Protein AF-A0A0C2CFV9-F1 (afdb_monomer_lite)

InterPro domains:
  IPR014786 Anaphase-promoting complex subunit 2, C-terminal [SM01013] (5-59)
  IPR036388 Winged helix-like DNA-binding domain superfamily [G3DSA:1.10.10.10] (6-64)

Foldseek 3Di:
DDDPPPVPPQKDALVRVQVVQCVPDDVPDPGDDSVRSVVVLVVCVVVQQWDDDPRIIHGPPPPPDPDDPD

Sequence (70 aa):
MEQPANHDNGEVKAERMHRIYRMFSSPSAQGPSLETVTAFLMRKVKLNLLTYNNGFFRVVKESATKGNER

pLDDT: mean 78.27, std 18.5, range [42.5, 96.25]

Secondary structure (DSSP, 8-state):
--------SSEE-HHHHHHHHHHHS-TTS-PPPHHHHHHHHHHHHHTTSEEEETTEEEE------S----

Structure (mmCIF, N/CA/C/O backbone):
data_AF-A0A0C2CFV9-F1
#
_entry.id   AF-A0A0C2CFV9-F1
#
loop_
_atom_site.group_PDB
_atom_site.id
_atom_site.type_symbol
_atom_site.label_atom_id
_atom_site.label_alt_id
_atom_site.label_comp_id
_atom_site.label_asym_id
_atom_site.label_entity_id
_atom_site.label_seq_id
_atom_site.pdbx_PDB_ins_code
_atom_site.Cartn_x
_atom_site.Cartn_y
_atom_site.Cartn_z
_atom_site.occupancy
_atom_site.B_iso_or_equiv
_atom_site.auth_seq_id
_atom_site.auth_comp_id
_atom_site.auth_asym_id
_atom_site.auth_atom_id
_atom_site.pdbx_PDB_model_num
ATOM 1 N N . MET A 1 1 ? 16.903 -27.657 13.387 1.00 51.38 1 MET A N 1
ATOM 2 C CA . MET A 1 1 ? 15.946 -27.217 12.352 1.00 51.38 1 MET A CA 1
ATOM 3 C C . MET A 1 1 ? 15.621 -25.769 12.633 1.00 51.38 1 MET A C 1
ATOM 5 O O . MET A 1 1 ? 14.876 -25.485 13.562 1.00 51.38 1 MET A O 1
ATOM 9 N N . GLU A 1 2 ? 16.270 -24.859 11.919 1.00 46.19 2 GLU A N 1
ATOM 10 C CA . GLU A 1 2 ? 15.979 -23.432 12.016 1.00 46.19 2 GLU A CA 1
ATOM 11 C C . GLU A 1 2 ? 14.629 -23.196 11.335 1.00 46.19 2 GLU A C 1
ATOM 13 O O . GLU A 1 2 ? 14.480 -23.413 10.134 1.00 46.19 2 GLU A O 1
ATOM 18 N N . GLN A 1 3 ? 13.608 -22.854 12.119 1.00 45.84 3 GLN A N 1
ATOM 19 C CA . GLN A 1 3 ? 12.316 -22.440 11.581 1.00 45.84 3 GLN A CA 1
ATOM 20 C C . GLN A 1 3 ? 12.526 -21.080 10.902 1.00 45.84 3 GLN A C 1
ATOM 22 O O . GLN A 1 3 ? 12.940 -20.144 11.592 1.00 45.84 3 GLN A O 1
ATOM 27 N N . PRO A 1 4 ? 12.256 -20.905 9.594 1.00 44.53 4 PRO A N 1
ATOM 28 C CA . PRO A 1 4 ? 12.196 -19.565 9.045 1.00 44.53 4 PRO A CA 1
ATOM 29 C C . PRO A 1 4 ? 10.959 -18.914 9.657 1.00 44.53 4 PRO A C 1
ATOM 31 O O . PRO A 1 4 ? 9.826 -19.264 9.328 1.00 44.53 4 PRO A O 1
ATOM 34 N N . ALA A 1 5 ? 11.184 -18.001 10.598 1.00 44.53 5 ALA A N 1
ATOM 35 C CA . ALA A 1 5 ? 10.159 -17.159 11.187 1.00 44.53 5 ALA A CA 1
ATOM 36 C C . ALA A 1 5 ? 9.583 -16.233 10.104 1.00 44.53 5 ALA A C 1
ATOM 38 O O . ALA A 1 5 ? 9.889 -15.044 10.038 1.00 44.53 5 ALA A O 1
ATOM 39 N N . ASN A 1 6 ? 8.742 -16.777 9.227 1.00 49.12 6 ASN A N 1
ATOM 40 C CA . ASN A 1 6 ? 7.842 -15.988 8.412 1.00 49.12 6 ASN A CA 1
ATOM 41 C C . ASN A 1 6 ? 6.716 -15.548 9.352 1.00 49.12 6 ASN A C 1
ATOM 43 O O . ASN A 1 6 ? 5.678 -16.199 9.445 1.00 49.12 6 ASN A O 1
ATOM 47 N N . HIS A 1 7 ? 6.970 -14.485 10.119 1.00 49.50 7 HIS A N 1
ATOM 48 C CA . HIS A 1 7 ? 5.962 -13.792 10.919 1.00 49.50 7 HIS A CA 1
ATOM 49 C C . HIS A 1 7 ? 4.986 -13.113 9.939 1.00 49.50 7 HIS A C 1
ATOM 51 O O . HIS A 1 7 ? 5.044 -11.914 9.670 1.00 49.50 7 HIS A O 1
ATOM 57 N N . ASP A 1 8 ? 4.142 -13.927 9.307 1.00 60.50 8 ASP A N 1
ATOM 58 C CA . ASP A 1 8 ? 3.112 -13.528 8.359 1.00 60.50 8 ASP A CA 1
ATOM 59 C C . ASP A 1 8 ? 1.897 -13.025 9.138 1.00 60.50 8 ASP A C 1
ATOM 61 O O . ASP A 1 8 ? 0.826 -13.622 9.140 1.00 60.50 8 ASP A O 1
ATOM 65 N N . ASN A 1 9 ? 2.034 -11.894 9.826 1.00 62.31 9 ASN A N 1
ATOM 66 C CA . ASN A 1 9 ? 0.867 -11.224 10.410 1.00 62.31 9 ASN A CA 1
ATOM 67 C C . ASN A 1 9 ? -0.091 -10.654 9.332 1.00 62.31 9 ASN A C 1
ATOM 69 O O . ASN A 1 9 ? -1.041 -9.928 9.647 1.00 62.31 9 ASN A O 1
ATOM 73 N N . GLY A 1 10 ? 0.141 -10.967 8.050 1.00 75.81 10 GLY A N 1
ATOM 74 C CA . GLY A 1 10 ? -0.520 -10.364 6.896 1.00 75.81 10 GLY A CA 1
ATOM 75 C C . GLY A 1 10 ? -0.132 -8.899 6.671 1.00 75.81 10 GLY A C 1
ATOM 76 O O . GLY A 1 10 ? -0.833 -8.186 5.953 1.00 75.81 10 GLY A O 1
ATOM 77 N N . GLU A 1 11 ? 0.945 -8.435 7.312 1.00 87.50 11 GLU A N 1
ATOM 78 C CA . GLU A 1 11 ? 1.435 -7.057 7.251 1.00 87.50 11 GLU A CA 1
ATOM 79 C C . GLU A 1 11 ? 2.523 -6.909 6.179 1.00 87.50 11 GLU A C 1
ATOM 81 O O . GLU A 1 11 ? 3.472 -7.694 6.089 1.00 87.50 11 GLU A O 1
ATOM 86 N N . VAL A 1 12 ? 2.404 -5.877 5.344 1.00 89.81 12 VAL A N 1
ATOM 87 C CA . VAL A 1 12 ? 3.293 -5.649 4.203 1.00 89.81 12 VAL A CA 1
ATOM 88 C C . VAL A 1 12 ? 3.634 -4.169 4.049 1.00 89.81 12 VAL A C 1
ATOM 90 O O . VAL A 1 12 ? 2.766 -3.309 4.124 1.00 89.81 12 VAL A O 1
ATOM 93 N N . LYS A 1 13 ? 4.912 -3.853 3.810 1.00 92.19 13 LYS A N 1
ATOM 94 C CA . LYS A 1 13 ? 5.364 -2.496 3.456 1.00 92.19 13 LYS A CA 1
ATOM 95 C C . LYS A 1 13 ? 5.278 -2.261 1.947 1.00 92.19 13 LYS A C 1
ATOM 97 O O . LYS A 1 13 ? 5.437 -3.199 1.161 1.00 92.19 13 LYS A O 1
ATOM 102 N N . ALA A 1 14 ? 5.128 -1.002 1.534 1.00 93.19 14 ALA A N 1
ATOM 103 C CA . ALA A 1 14 ? 5.122 -0.625 0.116 1.00 93.19 14 ALA A CA 1
ATOM 104 C C . ALA A 1 14 ? 6.400 -1.073 -0.620 1.00 93.19 14 ALA A C 1
ATOM 106 O O . ALA A 1 14 ? 6.323 -1.576 -1.738 1.00 93.19 14 ALA A O 1
ATOM 107 N N . GLU A 1 15 ? 7.562 -0.990 0.034 1.00 92.81 15 GLU A N 1
ATOM 108 C CA . GLU A 1 15 ? 8.847 -1.445 -0.515 1.00 92.81 15 GLU A CA 1
ATOM 109 C C . GLU A 1 15 ? 8.856 -2.947 -0.827 1.00 92.81 15 GLU A C 1
ATOM 111 O O . GLU A 1 15 ? 9.349 -3.372 -1.875 1.00 92.81 15 GLU A O 1
ATOM 116 N N . ARG A 1 16 ? 8.255 -3.760 0.055 1.00 89.94 16 ARG A N 1
ATOM 117 C CA . ARG A 1 16 ? 8.120 -5.208 -0.153 1.00 89.94 16 ARG A CA 1
ATOM 118 C C . ARG A 1 16 ? 7.233 -5.490 -1.364 1.00 89.94 16 ARG A C 1
ATOM 120 O O . ARG A 1 16 ? 7.615 -6.297 -2.205 1.00 89.94 16 ARG A O 1
ATOM 127 N N . MET A 1 17 ? 6.109 -4.780 -1.495 1.00 90.31 17 MET A N 1
ATOM 128 C CA . MET A 1 17 ? 5.239 -4.887 -2.673 1.00 90.31 17 MET A CA 1
ATOM 129 C C . MET A 1 17 ? 5.954 -4.477 -3.960 1.00 90.31 17 MET A C 1
ATOM 131 O O . MET A 1 17 ? 5.873 -5.189 -4.953 1.00 90.31 17 MET A O 1
ATOM 135 N N . HIS A 1 18 ? 6.690 -3.368 -3.947 1.00 91.44 18 HIS A N 1
ATOM 136 C CA . HIS A 1 18 ? 7.458 -2.907 -5.103 1.00 91.44 18 HIS A CA 1
ATOM 137 C C . HIS A 1 18 ? 8.498 -3.945 -5.551 1.00 91.44 18 HIS A C 1
ATOM 139 O O . HIS A 1 18 ? 8.610 -4.249 -6.740 1.00 91.44 18 HIS A O 1
ATOM 145 N N . ARG A 1 19 ? 9.212 -4.561 -4.598 1.00 89.06 19 ARG A N 1
ATOM 146 C CA . ARG A 1 19 ? 10.169 -5.637 -4.889 1.00 89.06 19 ARG A CA 1
ATOM 147 C C . ARG A 1 19 ? 9.489 -6.855 -5.514 1.00 89.06 19 ARG A C 1
ATOM 149 O O . ARG A 1 19 ? 10.008 -7.391 -6.485 1.00 89.06 19 ARG A O 1
ATOM 156 N N . ILE A 1 20 ? 8.326 -7.250 -4.998 1.00 88.62 20 ILE A N 1
ATOM 157 C CA . ILE A 1 20 ? 7.513 -8.339 -5.555 1.00 88.62 20 ILE A CA 1
ATOM 158 C C . ILE A 1 20 ? 7.079 -7.995 -6.985 1.00 88.62 20 ILE A C 1
ATOM 160 O O . ILE A 1 20 ? 7.329 -8.781 -7.891 1.00 88.62 20 ILE A O 1
ATOM 164 N N . TYR A 1 21 ? 6.537 -6.798 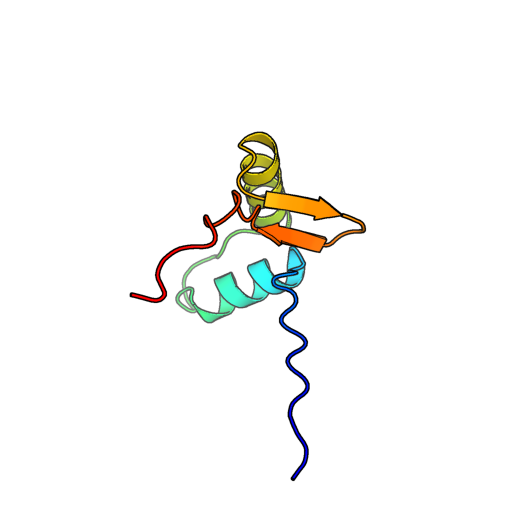-7.235 1.00 86.44 21 TYR A N 1
ATOM 165 C CA . TYR A 1 21 ? 6.190 -6.368 -8.596 1.00 86.44 21 TYR A CA 1
ATOM 166 C C . TYR A 1 21 ? 7.381 -6.469 -9.552 1.00 86.44 21 TYR A C 1
ATOM 168 O O . TYR A 1 21 ? 7.216 -6.930 -10.673 1.00 86.44 21 TYR A O 1
ATOM 176 N N . ARG A 1 22 ? 8.591 -6.113 -9.109 1.00 84.62 22 ARG A N 1
ATOM 177 C CA . ARG A 1 22 ? 9.816 -6.273 -9.909 1.00 84.62 22 ARG A CA 1
ATOM 178 C C . ARG A 1 22 ? 10.229 -7.733 -10.112 1.00 84.62 22 ARG A C 1
ATOM 180 O O . ARG A 1 22 ? 10.768 -8.038 -11.165 1.00 84.62 22 ARG A O 1
ATOM 187 N N . MET A 1 23 ? 9.991 -8.611 -9.138 1.00 86.25 23 MET A N 1
ATOM 188 C CA . MET A 1 23 ? 10.301 -10.045 -9.230 1.00 86.25 23 MET A CA 1
ATOM 189 C C . MET A 1 23 ? 9.366 -10.798 -10.184 1.00 86.25 23 MET A C 1
ATOM 191 O O . MET A 1 23 ? 9.804 -11.744 -10.827 1.00 86.25 23 MET A O 1
ATOM 195 N N . PHE A 1 24 ? 8.096 -10.392 -10.270 1.00 83.81 24 PHE A N 1
ATOM 196 C CA . PHE A 1 24 ? 7.089 -11.038 -11.123 1.00 83.81 24 PHE A CA 1
ATOM 197 C C . PHE A 1 24 ? 6.870 -10.327 -12.464 1.00 83.81 24 PHE A C 1
ATOM 199 O O . PHE A 1 24 ? 6.291 -10.904 -13.383 1.00 83.81 24 PHE A O 1
ATOM 206 N N . SER A 1 25 ? 7.316 -9.078 -12.596 1.00 78.81 25 SER A N 1
ATOM 207 C CA . SER A 1 25 ? 7.337 -8.381 -13.879 1.00 78.81 25 SER A CA 1
ATOM 208 C C . SER A 1 25 ? 8.446 -8.943 -14.765 1.00 78.81 25 SER A C 1
ATOM 210 O O . SER A 1 25 ? 9.510 -9.332 -14.288 1.00 78.81 25 SER A O 1
ATOM 212 N N . SER A 1 26 ? 8.219 -8.945 -16.079 1.00 74.75 26 SER A N 1
ATOM 213 C CA . SER A 1 26 ? 9.262 -9.316 -17.039 1.00 74.75 26 SER A CA 1
ATOM 214 C C . SER A 1 26 ? 10.490 -8.408 -16.881 1.00 74.75 26 SER A C 1
ATOM 216 O O . SER A 1 26 ? 10.316 -7.208 -16.649 1.00 74.75 26 SER A O 1
ATOM 218 N N . PRO A 1 27 ? 11.721 -8.927 -17.059 1.00 69.56 27 PRO A N 1
ATOM 219 C CA . PRO A 1 27 ? 12.953 -8.143 -16.917 1.00 69.56 27 PRO A CA 1
ATOM 220 C C . PRO A 1 27 ? 13.010 -6.936 -17.868 1.00 69.56 27 PRO A C 1
ATOM 222 O O . PRO A 1 27 ? 13.647 -5.934 -17.555 1.00 69.56 27 PRO A O 1
ATOM 225 N N . SER A 1 28 ? 12.302 -7.010 -18.998 1.00 73.50 28 SER A N 1
ATOM 226 C CA . SER A 1 28 ? 12.183 -5.942 -19.999 1.00 73.50 28 SER A CA 1
ATOM 227 C C . SER A 1 28 ? 11.068 -4.931 -19.709 1.00 73.50 28 SER A C 1
ATOM 229 O O . SER A 1 28 ? 11.000 -3.895 -20.363 1.00 73.50 28 SER A O 1
ATOM 231 N N . ALA A 1 29 ? 10.169 -5.218 -18.764 1.00 73.56 29 ALA A N 1
ATOM 232 C CA . ALA A 1 29 ? 9.066 -4.331 -18.429 1.00 73.56 29 ALA A CA 1
ATOM 233 C C . ALA A 1 29 ? 9.502 -3.331 -17.350 1.00 73.56 29 ALA A C 1
ATOM 235 O O . ALA A 1 29 ? 9.942 -3.703 -16.255 1.00 73.56 29 ALA A O 1
ATOM 236 N N . GLN A 1 30 ? 9.352 -2.041 -17.650 1.00 74.50 30 GLN A N 1
ATOM 237 C CA . GLN A 1 30 ? 9.511 -0.985 -16.659 1.00 74.50 30 GLN A CA 1
ATOM 238 C C . GLN A 1 30 ? 8.334 -1.068 -15.677 1.00 74.50 30 GLN A C 1
ATOM 240 O O . GLN A 1 30 ? 7.226 -0.619 -15.960 1.00 74.50 30 GLN A O 1
ATOM 245 N N . GLY A 1 31 ? 8.567 -1.734 -14.545 1.00 78.56 31 GLY A N 1
ATOM 246 C CA . GLY A 1 31 ? 7.579 -1.881 -13.478 1.00 78.56 31 GLY A CA 1
ATOM 247 C C . GLY A 1 31 ? 7.175 -0.540 -12.844 1.00 78.56 31 GLY A C 1
ATOM 248 O O . GLY A 1 31 ? 7.866 0.465 -13.026 1.00 78.56 31 GLY A O 1
ATOM 249 N N . PRO A 1 32 ? 6.067 -0.515 -12.082 1.00 88.38 32 PRO A N 1
ATOM 250 C CA . PRO A 1 32 ? 5.601 0.689 -11.400 1.00 88.38 32 PRO A CA 1
ATOM 251 C C . PRO A 1 32 ? 6.631 1.179 -10.378 1.00 88.38 32 PRO A C 1
ATOM 253 O O . PRO A 1 32 ? 7.218 0.370 -9.663 1.00 88.38 32 PRO A O 1
ATOM 256 N N . SER A 1 33 ? 6.799 2.497 -10.261 1.00 91.19 33 SER A N 1
ATOM 257 C CA . SER A 1 33 ? 7.650 3.114 -9.236 1.00 91.19 33 SER A CA 1
ATOM 258 C C . SER A 1 33 ? 7.090 2.902 -7.824 1.00 91.19 33 SER A C 1
ATOM 260 O O . SER A 1 33 ? 5.893 2.660 -7.640 1.00 91.19 33 SER A O 1
ATOM 262 N N . LEU A 1 34 ? 7.934 3.067 -6.798 1.00 91.06 34 LEU A N 1
ATOM 263 C CA . LEU A 1 34 ? 7.514 2.972 -5.393 1.00 91.06 34 LEU A CA 1
ATOM 264 C C . LEU A 1 34 ? 6.357 3.930 -5.057 1.00 91.06 34 LEU A C 1
ATOM 266 O O . LEU A 1 34 ? 5.438 3.554 -4.326 1.00 91.06 34 LEU A O 1
ATOM 270 N N . GLU A 1 35 ? 6.366 5.138 -5.621 1.00 93.94 35 GLU A N 1
ATOM 271 C CA . GLU A 1 35 ? 5.278 6.108 -5.465 1.00 93.94 35 GLU A CA 1
ATOM 272 C C . GLU A 1 35 ? 3.958 5.574 -6.026 1.00 93.94 35 GLU A C 1
ATOM 274 O O . GLU A 1 35 ? 2.932 5.621 -5.350 1.00 93.94 35 GLU A O 1
ATOM 279 N N . THR A 1 36 ? 3.985 4.975 -7.220 1.00 92.75 36 THR A N 1
ATOM 280 C CA . THR A 1 36 ? 2.811 4.349 -7.842 1.00 92.75 36 THR A CA 1
ATOM 281 C C . THR A 1 36 ? 2.276 3.197 -6.993 1.00 92.75 36 THR A C 1
ATOM 283 O O . THR A 1 36 ? 1.067 3.090 -6.785 1.00 92.75 36 THR A O 1
ATOM 286 N N . VAL A 1 37 ? 3.164 2.358 -6.447 1.00 92.88 37 VAL A N 1
ATOM 287 C CA . VAL A 1 37 ? 2.785 1.257 -5.544 1.00 92.88 37 VAL A CA 1
ATOM 288 C C . VAL A 1 37 ? 2.156 1.797 -4.260 1.00 92.88 37 VAL A C 1
ATOM 290 O O . VAL A 1 37 ? 1.112 1.309 -3.828 1.00 92.88 37 VAL A O 1
ATOM 293 N N . THR A 1 38 ? 2.744 2.837 -3.671 1.00 94.50 38 THR A N 1
ATOM 294 C CA . THR A 1 38 ? 2.226 3.482 -2.458 1.00 94.50 38 THR A CA 1
ATOM 295 C C . THR A 1 38 ? 0.855 4.103 -2.706 1.00 94.50 38 THR A C 1
ATOM 297 O O . THR A 1 38 ? -0.081 3.845 -1.948 1.00 94.50 38 THR A O 1
ATOM 300 N N . ALA A 1 39 ? 0.696 4.849 -3.800 1.00 95.31 39 ALA A N 1
ATOM 301 C CA . ALA A 1 39 ? -0.575 5.447 -4.195 1.00 95.31 39 ALA A CA 1
ATOM 302 C C . ALA A 1 39 ? -1.661 4.382 -4.420 1.00 95.31 39 ALA A C 1
ATOM 304 O O . ALA A 1 39 ? -2.801 4.548 -3.981 1.00 95.31 39 ALA A O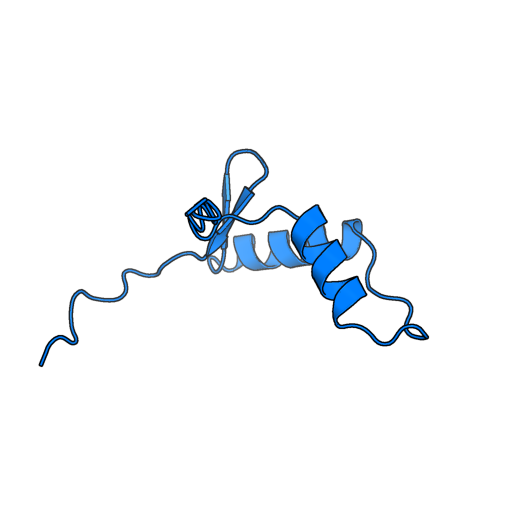 1
ATOM 305 N N . PHE A 1 40 ? -1.308 3.253 -5.042 1.00 94.06 40 PHE A N 1
ATOM 306 C CA . PHE A 1 40 ? -2.209 2.117 -5.225 1.00 94.06 40 PHE A CA 1
ATOM 307 C C . PHE A 1 40 ? -2.657 1.500 -3.893 1.00 94.06 40 PHE A C 1
ATOM 309 O O . PHE A 1 40 ? -3.852 1.276 -3.688 1.00 94.06 40 PHE A O 1
ATOM 316 N N . LEU A 1 41 ? -1.725 1.254 -2.968 1.00 94.25 41 LEU A N 1
ATOM 317 C CA . LEU A 1 41 ? -2.051 0.710 -1.648 1.00 94.25 41 LEU A CA 1
ATOM 318 C C . LEU A 1 41 ? -2.911 1.689 -0.834 1.00 94.25 41 LEU A C 1
ATOM 320 O O . LEU A 1 41 ? -3.918 1.287 -0.260 1.00 94.25 41 LEU A O 1
ATOM 324 N N . MET A 1 42 ? -2.590 2.984 -0.861 1.00 94.81 42 MET A N 1
ATOM 325 C CA . MET A 1 42 ? -3.395 4.044 -0.240 1.00 94.81 42 MET A CA 1
ATOM 326 C C . MET A 1 42 ? -4.810 4.119 -0.825 1.00 94.81 42 MET A C 1
ATOM 328 O O . MET A 1 42 ? -5.782 4.281 -0.088 1.00 94.81 42 MET A O 1
ATOM 332 N N . ARG A 1 43 ? -4.967 3.945 -2.143 1.00 96.25 43 ARG A N 1
ATOM 333 C CA . ARG A 1 43 ? -6.292 3.861 -2.773 1.00 96.25 43 ARG A CA 1
ATOM 334 C C . ARG A 1 43 ? -7.088 2.667 -2.245 1.00 96.25 43 ARG A C 1
ATOM 336 O O . ARG A 1 43 ? -8.273 2.819 -1.979 1.00 96.25 43 ARG A O 1
ATOM 343 N N . LYS A 1 44 ? -6.450 1.512 -2.030 1.00 94.25 44 LYS A N 1
ATOM 344 C CA . LYS A 1 44 ? -7.100 0.345 -1.408 1.00 94.25 44 LYS A CA 1
ATOM 345 C C . LYS A 1 44 ? -7.491 0.580 0.053 1.00 94.25 44 LYS A C 1
ATOM 347 O O . LYS A 1 44 ? -8.514 0.054 0.479 1.00 94.25 44 LYS A O 1
ATOM 352 N N . VAL A 1 45 ? -6.736 1.398 0.790 1.00 94.69 45 VAL A N 1
ATOM 353 C CA . VAL A 1 45 ? -7.120 1.826 2.147 1.00 94.69 45 VAL A CA 1
ATOM 354 C C . VAL A 1 45 ? -8.394 2.671 2.116 1.00 94.69 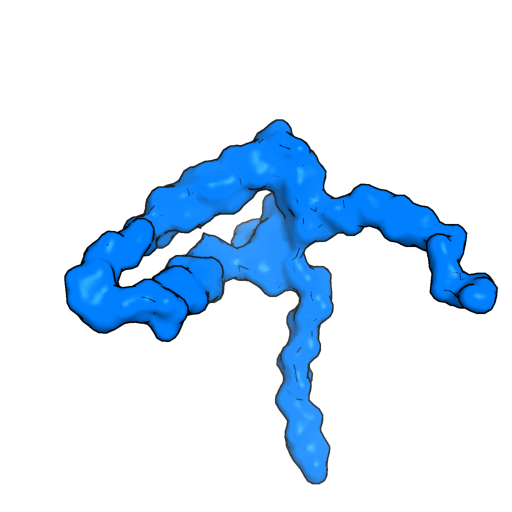45 VAL A C 1
ATOM 356 O O . VAL A 1 45 ? -9.317 2.406 2.876 1.00 94.69 45 VAL A O 1
ATOM 359 N N . LYS A 1 46 ? -8.511 3.616 1.172 1.00 93.94 46 LYS A N 1
ATOM 360 C CA . LYS A 1 46 ? -9.742 4.415 0.987 1.00 93.94 46 LYS A CA 1
ATOM 361 C C . LYS A 1 46 ? -10.971 3.569 0.635 1.00 93.94 46 LYS A C 1
ATOM 363 O O . LYS A 1 46 ? -12.089 3.983 0.906 1.00 93.94 46 LYS A O 1
ATOM 368 N N . LEU A 1 47 ? -10.760 2.401 0.031 1.00 94.38 47 LEU A N 1
ATOM 369 C CA . LEU A 1 47 ? -11.810 1.434 -0.298 1.00 94.38 47 LEU A CA 1
ATOM 370 C C . LEU A 1 47 ? -12.109 0.453 0.851 1.00 94.38 47 LEU A C 1
ATOM 372 O O . LEU A 1 47 ? -12.865 -0.486 0.641 1.00 94.38 47 LEU A O 1
ATOM 376 N N . ASN A 1 48 ? -11.509 0.632 2.035 1.00 91.44 48 ASN A N 1
ATOM 377 C CA . ASN A 1 48 ? -11.604 -0.293 3.172 1.00 91.44 48 ASN A CA 1
ATOM 378 C C . ASN A 1 48 ? -11.156 -1.736 2.863 1.00 91.44 48 ASN A C 1
ATOM 380 O O . ASN A 1 48 ? -11.532 -2.668 3.562 1.00 91.44 48 ASN A O 1
ATOM 384 N N . LEU A 1 49 ? -10.313 -1.936 1.843 1.00 91.06 49 LEU A N 1
ATOM 385 C CA . LEU A 1 49 ? -9.736 -3.251 1.528 1.00 91.06 49 LEU A CA 1
ATOM 386 C C . LEU A 1 49 ? -8.447 -3.508 2.319 1.00 91.06 49 LEU A C 1
ATOM 388 O O . LEU A 1 49 ? -8.081 -4.653 2.585 1.00 91.06 49 LEU A O 1
ATOM 392 N N . LEU A 1 50 ? -7.737 -2.433 2.668 1.00 93.81 50 LEU A N 1
ATOM 393 C CA . LEU A 1 50 ? -6.514 -2.461 3.463 1.00 93.81 50 LEU A CA 1
ATOM 394 C C . LEU A 1 50 ? -6.623 -1.492 4.644 1.00 93.81 50 LEU A C 1
ATOM 396 O O . LEU A 1 50 ? -7.266 -0.451 4.553 1.00 93.81 50 LEU A O 1
ATOM 400 N N . THR A 1 51 ? -5.928 -1.796 5.728 1.00 92.69 51 THR A N 1
ATOM 401 C CA . THR A 1 51 ? -5.634 -0.867 6.818 1.00 92.69 51 THR A CA 1
ATOM 402 C C . THR A 1 51 ? -4.187 -0.415 6.694 1.00 92.69 51 THR A C 1
ATOM 404 O O . THR A 1 51 ? -3.327 -1.206 6.307 1.00 92.69 51 THR A O 1
ATOM 407 N N . TYR A 1 52 ? -3.910 0.841 7.034 1.00 93.00 52 TYR A N 1
ATOM 408 C CA . TYR A 1 52 ? -2.552 1.362 7.144 1.00 93.00 52 TYR A CA 1
ATOM 409 C C . TYR A 1 52 ? -2.250 1.703 8.604 1.00 93.00 52 TYR A C 1
ATOM 411 O O . TYR A 1 52 ? -2.940 2.533 9.192 1.00 93.00 52 TYR A O 1
ATOM 419 N N . ASN A 1 53 ? -1.246 1.050 9.189 1.00 91.06 53 ASN A N 1
ATOM 420 C CA . ASN A 1 53 ? -0.831 1.264 10.572 1.00 91.06 53 ASN A CA 1
ATOM 421 C C . ASN A 1 53 ? 0.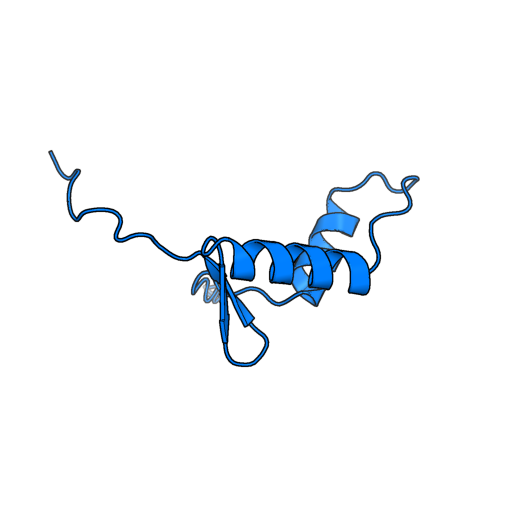700 1.252 10.670 1.00 91.06 53 ASN A C 1
ATOM 423 O O . ASN A 1 53 ? 1.343 0.310 10.216 1.00 91.06 53 ASN A O 1
ATOM 427 N N . ASN A 1 54 ? 1.280 2.313 11.236 1.00 89.12 54 ASN A N 1
ATOM 428 C CA . ASN A 1 54 ? 2.716 2.434 11.504 1.00 89.12 54 ASN A CA 1
ATOM 429 C C . ASN A 1 54 ? 3.637 2.101 10.304 1.00 89.12 54 ASN A C 1
ATOM 431 O O . ASN A 1 54 ? 4.678 1.465 10.456 1.00 89.12 54 ASN A O 1
ATOM 435 N N . GLY A 1 55 ? 3.240 2.484 9.085 1.00 89.31 55 GLY A N 1
ATOM 436 C CA . GLY A 1 55 ? 4.009 2.186 7.867 1.00 89.31 55 GLY A CA 1
ATOM 437 C C . GLY A 1 55 ? 3.739 0.813 7.239 1.00 89.31 55 GLY A C 1
ATOM 438 O O . GLY A 1 55 ? 4.336 0.484 6.213 1.00 89.31 55 GLY A O 1
ATOM 439 N N . PHE A 1 56 ? 2.835 0.020 7.813 1.00 91.69 56 PHE A N 1
ATOM 440 C CA . PHE A 1 56 ? 2.444 -1.294 7.315 1.00 91.69 56 PHE A CA 1
ATOM 441 C C . PHE A 1 56 ? 1.026 -1.271 6.753 1.00 91.69 56 PHE A C 1
ATOM 443 O O . PHE A 1 56 ? 0.124 -0.635 7.295 1.00 91.69 56 PHE A O 1
ATOM 450 N N . PHE A 1 57 ? 0.834 -1.997 5.658 1.00 93.00 57 PHE A N 1
ATOM 451 C CA . PHE A 1 57 ? -0.464 -2.281 5.073 1.00 93.00 57 PHE A CA 1
ATOM 452 C C . PHE A 1 57 ? -0.904 -3.672 5.503 1.00 93.00 57 PHE A C 1
ATOM 454 O O . PHE A 1 57 ? -0.117 -4.614 5.445 1.00 93.00 57 PHE A O 1
ATOM 461 N N . ARG A 1 58 ? -2.163 -3.818 5.894 1.00 91.44 58 ARG A N 1
ATOM 462 C CA . ARG A 1 58 ? -2.750 -5.105 6.268 1.00 91.44 58 ARG A CA 1
ATOM 463 C C . ARG A 1 58 ? -4.081 -5.271 5.568 1.00 91.44 58 ARG A C 1
ATOM 465 O O . ARG A 1 58 ? -4.807 -4.296 5.417 1.00 91.44 58 ARG A O 1
ATOM 472 N N . VAL A 1 59 ? -4.414 -6.481 5.139 1.00 89.56 59 VAL A N 1
ATOM 473 C CA . VAL A 1 59 ? -5.751 -6.757 4.603 1.00 89.56 59 VAL A CA 1
ATOM 474 C C . VAL A 1 59 ? -6.782 -6.535 5.701 1.00 89.56 59 VAL A C 1
ATOM 476 O O . VAL A 1 59 ? -6.625 -7.049 6.811 1.00 89.56 59 VAL A O 1
ATOM 479 N N . VAL A 1 60 ? -7.837 -5.783 5.389 1.00 87.25 60 VAL A N 1
ATOM 480 C CA . VAL A 1 60 ? -9.025 -5.773 6.237 1.00 87.25 60 VAL A CA 1
ATOM 481 C C . VAL A 1 60 ? -9.626 -7.163 6.099 1.00 87.25 60 VAL A C 1
ATOM 483 O O . VAL A 1 60 ? -10.226 -7.491 5.079 1.00 87.25 60 VAL A O 1
ATOM 486 N N . LYS A 1 61 ? -9.414 -8.023 7.099 1.00 70.56 61 LYS A N 1
ATOM 487 C CA . LYS A 1 61 ? -10.308 -9.161 7.282 1.00 70.56 61 LYS A CA 1
ATOM 488 C C . LYS A 1 61 ? -11.641 -8.535 7.662 1.00 70.56 61 LYS A C 1
ATOM 490 O O . LYS A 1 61 ? -11.868 -8.249 8.834 1.00 70.56 61 LYS A O 1
ATOM 495 N N . GLU A 1 62 ? -12.501 -8.299 6.671 1.00 60.44 62 GLU A N 1
ATOM 496 C CA . GLU A 1 62 ? -13.936 -8.355 6.932 1.00 60.44 62 GLU A CA 1
ATOM 497 C C . GLU A 1 62 ? -14.118 -9.633 7.733 1.00 60.44 62 GLU A C 1
ATOM 499 O O . GLU A 1 62 ? -13.516 -10.634 7.339 1.00 60.44 62 GLU A O 1
ATOM 504 N N . SER A 1 63 ? -14.745 -9.554 8.907 1.00 48.28 63 SER A N 1
ATOM 505 C CA . SER A 1 63 ? -14.913 -10.666 9.835 1.00 48.28 63 SER A CA 1
ATOM 506 C C . SER A 1 63 ? -15.297 -11.902 9.040 1.00 48.28 63 SER A C 1
ATOM 508 O O . SER A 1 63 ? -16.477 -12.092 8.758 1.00 48.28 63 SER A O 1
ATOM 510 N N . ALA A 1 64 ? -14.298 -12.695 8.630 1.00 45.75 64 ALA A N 1
ATOM 511 C CA . ALA A 1 64 ? -14.498 -13.948 7.946 1.00 45.75 64 ALA A CA 1
ATOM 512 C C . ALA A 1 64 ? -15.270 -14.699 8.994 1.00 45.75 64 ALA A C 1
ATOM 514 O O . ALA A 1 64 ? -14.746 -14.968 10.081 1.00 45.75 64 ALA A O 1
ATOM 515 N N . THR A 1 65 ? -16.568 -14.780 8.746 1.00 42.53 65 THR A N 1
ATOM 516 C CA . THR A 1 65 ? -17.539 -15.197 9.725 1.00 42.53 65 THR A CA 1
ATOM 517 C C . THR A 1 65 ? -16.975 -16.496 10.256 1.00 42.53 65 THR A C 1
ATOM 519 O O . THR A 1 65 ? -16.595 -17.363 9.468 1.00 42.53 65 THR A O 1
ATOM 522 N N . LYS A 1 66 ? -16.774 -16.590 11.574 1.00 47.88 66 LYS A N 1
ATOM 523 C CA . LYS A 1 66 ? -16.500 -17.882 12.198 1.00 47.88 66 LYS A CA 1
ATOM 524 C C . LYS A 1 66 ? -17.541 -18.847 11.630 1.00 47.88 66 LYS A C 1
ATOM 526 O O . LYS A 1 66 ? -18.719 -18.684 11.933 1.00 47.88 66 LYS A O 1
ATOM 531 N N . GLY A 1 67 ? -17.135 -19.762 10.758 1.00 49.09 67 GLY A N 1
ATOM 532 C CA . GLY A 1 67 ? -18.091 -20.596 10.043 1.00 49.09 67 GLY A CA 1
ATOM 533 C C . GLY A 1 67 ? -17.613 -21.022 8.667 1.00 49.09 67 GLY A C 1
ATOM 534 O O . GLY A 1 67 ? -18.116 -20.518 7.673 1.00 49.09 67 GLY A O 1
ATOM 535 N N . ASN A 1 68 ? -16.695 -21.987 8.619 1.00 44.12 68 ASN A N 1
ATOM 536 C CA . ASN A 1 68 ? -17.022 -23.247 7.948 1.00 44.12 68 ASN A CA 1
ATOM 537 C C . ASN A 1 68 ? -16.098 -24.380 8.429 1.00 44.12 68 ASN A C 1
ATOM 539 O O . ASN A 1 68 ? -15.326 -24.947 7.664 1.00 44.12 68 ASN A O 1
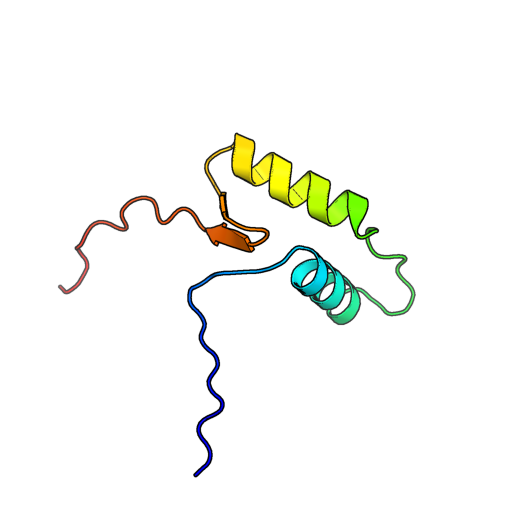ATOM 543 N N . GLU A 1 69 ? -16.178 -24.692 9.722 1.00 47.62 69 GLU A N 1
ATOM 544 C CA . GLU A 1 69 ? -16.041 -26.076 10.182 1.00 47.62 69 GLU A CA 1
ATOM 545 C C . GLU A 1 69 ? -17.446 -26.682 10.118 1.00 47.62 69 GLU A C 1
ATOM 547 O O . GLU A 1 69 ? -18.241 -26.485 11.038 1.00 47.62 69 GLU A O 1
ATOM 552 N N . ARG A 1 70 ? -17.780 -27.334 9.004 1.00 42.50 70 ARG A N 1
ATOM 553 C CA . ARG A 1 70 ? -18.855 -28.326 8.911 1.00 42.50 70 ARG A CA 1
ATOM 554 C C . ARG A 1 70 ? -18.487 -29.362 7.867 1.00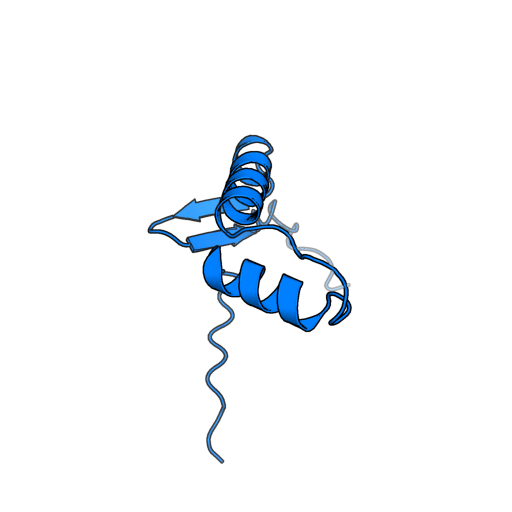 42.50 70 ARG A C 1
ATOM 556 O O . ARG A 1 70 ? -18.166 -28.939 6.735 1.00 42.50 70 ARG A O 1
#

Organism: NCBI:txid51022

Radius of gyration: 15.42 Å; chains: 1; bounding box: 35×34×32 Å